Protein AF-A0A225DLE4-F1 (afdb_monomer_lite)

Organism: NCBI:txid1908690

pLDDT: mean 91.1, std 9.74, range [42.91, 97.81]

Sequence (81 aa):
MLDRLIATLSECLTPESARRVLALKADPILQARVADLADRHTRGVLTPEERAEYGQYVSYSTFVAVLKSKARQRLANPASE

Radius of gyration: 15.93 Å; chains: 1; bounding box: 32×20×46 Å

Secondary structure (DSSP, 8-state):
-HHHHHHHHHHT--HHHHHHHHH----HHHHHHHHHHHHHHHTT---HHHHHHHHHHHHHHHHHHHHHHHHHHHHHS----

Structure (mmCIF, N/CA/C/O backbone):
data_AF-A0A225DLE4-F1
#
_entry.id   AF-A0A225DLE4-F1
#
loop_
_atom_site.group_PDB
_atom_site.id
_atom_site.type_symbol
_atom_site.label_atom_id
_atom_site.label_alt_id
_atom_site.label_comp_id
_atom_site.label_asym_id
_atom_site.label_entity_id
_atom_site.label_seq_id
_atom_site.pdbx_PDB_ins_code
_atom_site.Cartn_x
_atom_site.Cartn_y
_atom_site.Cartn_z
_atom_site.occupancy
_atom_site.B_iso_or_equiv
_atom_site.auth_seq_id
_atom_site.auth_comp_id
_atom_site.auth_asym_id
_atom_site.auth_atom_id
_atom_site.pdbx_PDB_model_num
ATOM 1 N N . MET A 1 1 ? 8.107 -10.423 10.860 1.00 80.38 1 MET A N 1
ATOM 2 C CA . MET A 1 1 ? 8.775 -9.171 11.284 1.00 80.38 1 MET A CA 1
ATOM 3 C C . MET A 1 1 ? 7.852 -7.970 11.116 1.00 80.38 1 MET A C 1
ATOM 5 O O . MET A 1 1 ? 7.501 -7.368 12.119 1.00 80.38 1 MET A O 1
ATOM 9 N N . LEU A 1 2 ? 7.404 -7.682 9.890 1.00 84.88 2 LEU A N 1
ATOM 10 C CA . LEU A 1 2 ? 6.524 -6.551 9.573 1.00 84.88 2 LEU A CA 1
ATOM 11 C C . LEU A 1 2 ? 5.248 -6.479 10.436 1.00 84.88 2 LEU A C 1
ATOM 13 O O . LEU A 1 2 ? 4.929 -5.418 10.957 1.00 84.88 2 LEU A O 1
ATOM 17 N N . ASP A 1 3 ? 4.565 -7.607 10.656 1.00 84.94 3 ASP A N 1
ATOM 18 C CA . ASP A 1 3 ? 3.355 -7.644 11.493 1.00 84.94 3 ASP A CA 1
ATOM 19 C C . ASP A 1 3 ? 3.614 -7.216 12.949 1.00 84.94 3 ASP A C 1
ATOM 21 O O . ASP A 1 3 ? 2.867 -6.408 13.494 1.00 84.94 3 ASP A O 1
ATOM 25 N N . ARG A 1 4 ? 4.718 -7.690 13.548 1.00 85.69 4 ARG A N 1
ATOM 26 C CA . ARG A 1 4 ? 5.124 -7.316 14.915 1.00 85.69 4 ARG A CA 1
ATOM 27 C C . ARG A 1 4 ? 5.487 -5.836 15.015 1.00 85.69 4 ARG A C 1
ATOM 29 O O . ARG A 1 4 ? 5.122 -5.201 15.991 1.00 85.69 4 ARG A O 1
ATOM 36 N N . LEU A 1 5 ? 6.170 -5.293 14.005 1.00 85.19 5 LEU A N 1
ATOM 37 C CA . LEU A 1 5 ? 6.521 -3.870 13.954 1.00 85.19 5 LEU A CA 1
ATOM 38 C C . LEU A 1 5 ? 5.268 -2.984 13.877 1.00 85.19 5 LEU A C 1
ATOM 40 O O . LEU A 1 5 ? 5.176 -1.967 14.556 1.00 85.19 5 LEU A O 1
ATOM 44 N N . ILE A 1 6 ? 4.294 -3.376 13.052 1.00 88.00 6 ILE A N 1
ATOM 45 C CA . ILE A 1 6 ? 3.071 -2.594 12.839 1.00 88.00 6 ILE A CA 1
ATOM 46 C C . ILE A 1 6 ? 2.074 -2.769 13.994 1.00 88.00 6 ILE A C 1
ATOM 48 O O . ILE A 1 6 ? 1.247 -1.884 14.208 1.00 88.00 6 ILE A O 1
ATOM 52 N N . ALA A 1 7 ? 2.143 -3.856 14.769 1.00 86.12 7 ALA A N 1
ATOM 53 C CA . ALA A 1 7 ? 1.253 -4.088 15.909 1.00 86.12 7 ALA A CA 1
ATOM 54 C C . ALA A 1 7 ? 1.234 -2.896 16.885 1.00 86.12 7 ALA A C 1
ATOM 56 O O . ALA A 1 7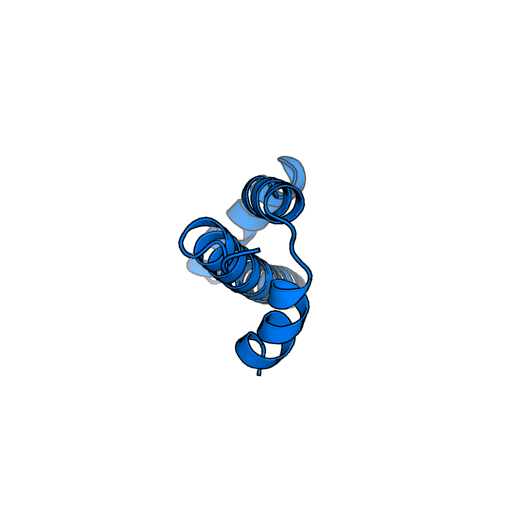 ? 0.166 -2.340 17.129 1.00 86.12 7 ALA A O 1
ATOM 57 N N . THR A 1 8 ? 2.402 -2.416 17.320 1.00 85.31 8 THR A N 1
ATOM 58 C CA . THR A 1 8 ? 2.510 -1.257 18.224 1.00 85.31 8 THR A CA 1
ATOM 59 C C . THR A 1 8 ? 2.005 0.035 17.578 1.00 85.31 8 THR A C 1
ATOM 61 O O . THR A 1 8 ? 1.290 0.806 18.204 1.00 85.31 8 THR A O 1
ATOM 64 N N . LEU A 1 9 ? 2.295 0.264 16.292 1.00 85.12 9 LEU A N 1
ATOM 65 C CA . LEU A 1 9 ? 1.759 1.430 15.574 1.0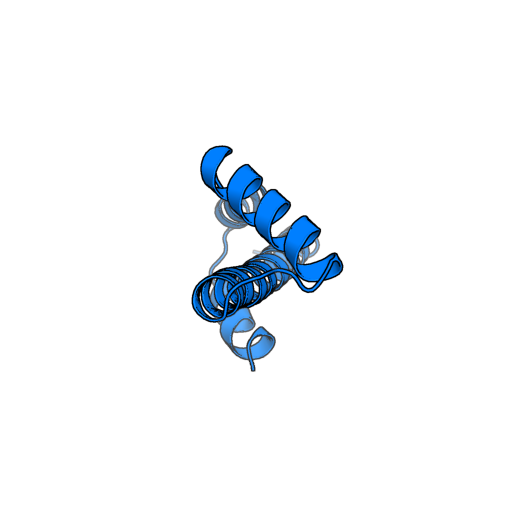0 85.12 9 LEU A CA 1
ATOM 66 C C . LEU A 1 9 ? 0.226 1.404 15.522 1.00 85.12 9 LEU A C 1
ATOM 68 O O . LEU A 1 9 ? -0.429 2.440 15.608 1.00 85.12 9 LEU A O 1
ATOM 72 N N . SER A 1 10 ? -0.343 0.208 15.392 1.00 84.75 10 SER A N 1
ATOM 73 C CA . SER A 1 10 ? -1.789 0.009 15.345 1.00 84.75 10 SER A CA 1
ATOM 74 C C . SER A 1 10 ? -2.435 0.360 16.676 1.00 84.75 10 SER A C 1
ATOM 76 O O . SER A 1 10 ? -3.539 0.899 16.683 1.00 84.75 10 SER A O 1
ATOM 78 N N . GLU A 1 11 ? -1.740 0.127 17.792 1.0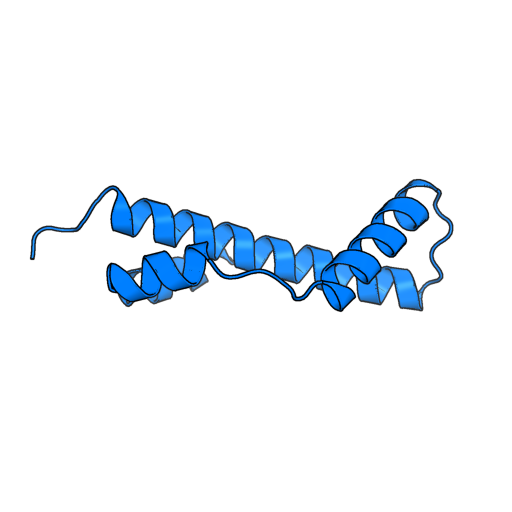0 85.19 11 GLU A N 1
ATOM 79 C CA . GLU A 1 11 ? -2.193 0.527 19.122 1.00 85.19 11 GLU A CA 1
ATOM 80 C C . GLU A 1 11 ? -2.336 2.055 19.260 1.00 85.19 11 GLU A C 1
ATOM 82 O O . GLU A 1 11 ? -3.225 2.540 19.952 1.00 85.19 11 GLU A O 1
ATOM 87 N N . CYS A 1 12 ? -1.560 2.839 18.518 1.00 87.12 12 CYS A N 1
ATOM 88 C CA . CYS A 1 12 ? -1.663 4.300 18.535 1.00 87.12 12 CYS A CA 1
ATOM 89 C C . CYS A 1 12 ? -2.754 4.865 17.605 1.00 87.12 12 CYS A C 1
ATOM 91 O O . CYS A 1 12 ? -3.007 6.071 17.613 1.00 87.12 12 CYS A O 1
ATOM 93 N N . LEU A 1 13 ? -3.389 4.038 16.765 1.00 89.88 13 LEU A N 1
ATOM 94 C CA . LEU A 1 13 ? -4.404 4.517 15.827 1.00 89.88 13 LEU A CA 1
ATOM 95 C C . LEU A 1 13 ? -5.726 4.790 16.547 1.00 89.88 13 LEU A C 1
ATOM 97 O O . LEU A 1 13 ? -6.430 3.865 16.950 1.00 89.88 13 LEU A O 1
ATOM 101 N N . THR A 1 14 ? -6.107 6.064 16.610 1.00 92.75 14 THR A N 1
ATOM 102 C CA . THR A 1 14 ? -7.492 6.458 16.894 1.00 92.75 14 THR A CA 1
ATOM 103 C C . THR A 1 14 ? -8.420 5.989 15.764 1.00 92.75 14 THR A C 1
ATOM 105 O O . THR A 1 14 ? -7.951 5.775 14.636 1.00 92.75 14 THR A O 1
ATOM 108 N N . PRO A 1 15 ? -9.743 5.880 15.997 1.00 93.81 15 PRO A N 1
ATOM 109 C CA . PRO A 1 15 ? -10.690 5.528 14.940 1.00 93.81 15 PRO A CA 1
ATOM 110 C C . PRO A 1 15 ? -10.584 6.439 13.709 1.00 93.81 15 PRO A C 1
ATOM 112 O O . PRO A 1 15 ? -10.666 5.973 12.575 1.00 93.81 15 PRO A O 1
ATOM 115 N N . GLU A 1 16 ? -10.339 7.734 13.913 1.00 95.06 16 GLU A N 1
ATOM 116 C CA . GLU A 1 16 ? -10.185 8.682 12.810 1.00 95.06 16 GLU A CA 1
ATOM 117 C C . GLU A 1 16 ? -8.902 8.444 12.005 1.00 95.06 16 GLU A C 1
ATOM 119 O O . GLU A 1 16 ? -8.936 8.316 10.778 1.00 95.06 16 GLU A O 1
ATOM 124 N N . SER A 1 17 ? -7.767 8.282 12.685 1.00 94.50 17 SER A N 1
ATOM 125 C CA . SER A 1 17 ? -6.502 7.949 12.024 1.00 94.50 17 SER A CA 1
ATOM 126 C C . SER A 1 17 ? -6.585 6.611 11.283 1.00 94.50 17 SER A C 1
ATOM 128 O O . SER A 1 17 ? -6.079 6.498 10.166 1.00 94.50 17 SER A O 1
ATOM 130 N N . ALA A 1 18 ? -7.286 5.617 11.838 1.00 95.00 18 ALA A N 1
ATOM 131 C CA . ALA A 1 18 ? -7.526 4.340 11.172 1.00 95.00 18 ALA A CA 1
ATOM 132 C C . ALA A 1 18 ? -8.311 4.513 9.858 1.00 95.00 18 ALA A C 1
ATOM 134 O O . ALA A 1 18 ? -7.925 3.938 8.838 1.00 95.00 18 ALA A O 1
ATOM 135 N N . ARG A 1 19 ? -9.356 5.354 9.823 1.00 95.50 19 ARG A N 1
ATOM 136 C CA . ARG A 1 19 ? -10.092 5.660 8.579 1.00 95.50 19 ARG A CA 1
ATOM 137 C C . ARG A 1 19 ? -9.203 6.341 7.539 1.00 95.50 19 ARG A C 1
ATOM 139 O O . ARG A 1 19 ? -9.218 5.943 6.373 1.00 95.50 19 ARG A O 1
ATOM 146 N N . ARG A 1 20 ? -8.374 7.303 7.953 1.00 95.81 20 ARG A N 1
ATOM 147 C CA . ARG A 1 20 ? -7.415 7.980 7.059 1.00 95.81 20 ARG A CA 1
ATOM 148 C C . ARG A 1 20 ? -6.385 7.011 6.476 1.00 95.81 20 ARG A C 1
ATOM 150 O O . ARG A 1 20 ? -6.096 7.069 5.283 1.00 95.81 20 ARG A O 1
ATOM 157 N N . VAL A 1 21 ? -5.893 6.067 7.278 1.00 94.69 21 VAL A N 1
ATOM 158 C CA . VAL A 1 21 ? -5.015 4.980 6.814 1.00 94.69 21 VAL A CA 1
ATOM 159 C C . VAL A 1 21 ? -5.713 4.103 5.770 1.00 94.69 21 VAL A C 1
ATOM 161 O O . VAL A 1 21 ? -5.107 3.743 4.760 1.00 94.69 21 VAL A O 1
ATOM 164 N N . LEU A 1 22 ? -6.994 3.772 5.956 1.00 96.00 22 LEU A N 1
ATOM 165 C CA . LEU A 1 22 ? -7.747 3.000 4.960 1.00 96.00 22 LEU A CA 1
ATOM 166 C C . LEU A 1 22 ? -7.925 3.764 3.642 1.00 96.00 22 LEU A C 1
ATOM 168 O O . LEU A 1 22 ? -7.838 3.150 2.570 1.00 96.00 22 LEU A O 1
ATOM 172 N N . ALA A 1 23 ? -8.097 5.085 3.719 1.00 95.88 23 ALA A N 1
ATOM 173 C CA . ALA A 1 23 ? -8.207 5.978 2.571 1.00 95.88 23 ALA A CA 1
ATOM 174 C C . ALA A 1 23 ? -6.876 6.220 1.836 1.00 95.88 23 ALA A C 1
ATOM 176 O O . ALA A 1 23 ? -6.904 6.683 0.696 1.00 95.88 23 ALA A O 1
ATOM 177 N N . LEU A 1 24 ? -5.729 5.869 2.435 1.00 92.88 24 LEU A N 1
ATOM 178 C CA . LEU A 1 24 ? -4.410 6.037 1.823 1.00 92.88 24 LEU A CA 1
ATOM 179 C C . LEU A 1 24 ? -4.345 5.333 0.464 1.00 92.88 24 LEU A C 1
ATOM 181 O O . LEU A 1 24 ? -4.522 4.115 0.367 1.00 92.88 24 LEU A O 1
ATOM 185 N N . LYS A 1 25 ? -4.060 6.087 -0.590 1.00 90.38 25 LYS A N 1
ATOM 186 C CA . LYS A 1 25 ? -3.856 5.576 -1.944 1.00 90.38 25 LYS A CA 1
ATOM 187 C C . LYS A 1 25 ? -2.627 6.263 -2.521 1.00 90.38 25 LYS A C 1
ATOM 189 O O . LYS A 1 25 ? -2.431 7.450 -2.282 1.00 90.38 25 LYS A O 1
ATOM 194 N N . ALA A 1 26 ? -1.822 5.508 -3.264 1.00 90.31 26 ALA A N 1
ATOM 195 C CA . ALA A 1 26 ? -0.818 6.098 -4.140 1.00 90.31 26 ALA A CA 1
ATOM 196 C C . ALA A 1 26 ? -1.506 7.068 -5.109 1.00 90.31 26 ALA A C 1
ATOM 198 O O . ALA A 1 26 ? -2.651 6.819 -5.503 1.00 90.31 26 ALA A O 1
ATOM 199 N N . ASP A 1 27 ? -0.827 8.150 -5.472 1.00 94.31 27 ASP A N 1
ATOM 200 C CA . ASP A 1 27 ? -1.333 9.078 -6.474 1.00 94.31 27 ASP A CA 1
ATOM 201 C C . ASP A 1 27 ? -1.460 8.388 -7.852 1.00 94.31 27 ASP A C 1
ATOM 203 O O . ASP A 1 27 ? -0.859 7.330 -8.080 1.00 94.31 27 ASP A O 1
ATOM 207 N N . PRO A 1 28 ? -2.252 8.949 -8.782 1.00 94.94 28 PRO A N 1
ATOM 208 C CA . PRO A 1 28 ? -2.511 8.310 -10.070 1.00 94.94 28 PRO A CA 1
ATOM 209 C C . PRO A 1 28 ? -1.257 8.064 -10.918 1.00 94.94 28 PRO A C 1
ATOM 211 O O . PRO A 1 28 ? -1.212 7.079 -11.652 1.00 94.94 28 PRO A O 1
ATOM 214 N N . ILE A 1 29 ? -0.239 8.926 -10.816 1.00 96.38 29 ILE A N 1
ATOM 215 C CA . ILE A 1 29 ? 1.000 8.804 -11.597 1.00 96.38 29 ILE A CA 1
ATOM 216 C C . ILE A 1 29 ? 1.775 7.585 -11.104 1.00 96.38 29 ILE A C 1
ATOM 218 O O . ILE A 1 29 ? 2.166 6.725 -11.896 1.00 96.38 29 ILE A O 1
ATOM 222 N N . LEU A 1 30 ? 1.927 7.466 -9.785 1.00 94.00 30 LEU A N 1
ATOM 223 C CA . LEU A 1 30 ? 2.576 6.318 -9.171 1.00 94.00 30 LEU A CA 1
ATOM 224 C C . LEU A 1 30 ? 1.814 5.014 -9.448 1.00 94.00 30 LEU A C 1
ATOM 226 O O . LEU A 1 30 ? 2.426 3.999 -9.775 1.00 94.00 30 LEU A O 1
ATOM 230 N N . GLN A 1 31 ? 0.480 5.031 -9.372 1.00 94.56 31 GLN A N 1
ATOM 231 C CA . GLN A 1 31 ? -0.336 3.859 -9.708 1.00 94.56 31 GLN A CA 1
ATOM 232 C C . GLN A 1 31 ? -0.127 3.406 -11.156 1.00 94.56 31 GLN A C 1
ATOM 234 O O . GLN A 1 31 ? 0.054 2.211 -11.396 1.00 94.56 31 GLN A O 1
ATOM 239 N N . ALA A 1 32 ? -0.108 4.345 -12.107 1.00 96.81 32 ALA A N 1
ATOM 240 C CA . ALA A 1 32 ? 0.128 4.042 -13.514 1.00 96.81 32 ALA A CA 1
ATOM 241 C C . ALA A 1 32 ? 1.525 3.444 -13.743 1.00 96.81 32 ALA A C 1
ATOM 243 O O . ALA A 1 32 ? 1.656 2.448 -14.454 1.00 96.81 32 ALA A O 1
ATOM 244 N N . ARG A 1 33 ? 2.560 3.990 -13.087 1.00 96.44 33 ARG A N 1
ATOM 245 C CA . ARG A 1 33 ? 3.931 3.466 -13.177 1.00 96.44 33 ARG A CA 1
ATOM 246 C C . ARG A 1 33 ? 4.038 2.037 -12.646 1.00 96.44 33 ARG A C 1
ATOM 248 O O . ARG A 1 33 ? 4.623 1.183 -13.303 1.00 96.44 33 ARG A O 1
ATOM 255 N N . VAL A 1 34 ? 3.447 1.758 -11.484 1.00 95.56 34 VAL A N 1
ATOM 256 C CA . VAL A 1 34 ? 3.451 0.406 -10.899 1.00 95.56 34 VAL A CA 1
ATOM 257 C C . VAL A 1 34 ? 2.695 -0.585 -11.787 1.00 95.56 34 VAL A C 1
ATOM 259 O O . VAL A 1 34 ? 3.130 -1.728 -11.922 1.00 95.56 34 VAL A O 1
ATOM 262 N N . ALA A 1 35 ? 1.589 -0.160 -12.406 1.00 95.56 35 ALA A N 1
ATOM 263 C CA . ALA A 1 35 ? 0.818 -0.997 -13.320 1.00 95.56 35 ALA A CA 1
ATOM 264 C C . ALA A 1 35 ? 1.617 -1.365 -14.584 1.00 95.56 35 ALA A C 1
ATOM 266 O O . ALA A 1 35 ? 1.662 -2.543 -14.939 1.00 95.56 35 ALA A O 1
ATOM 267 N N . ASP A 1 36 ? 2.298 -0.398 -15.209 1.00 97.69 36 ASP A N 1
ATOM 268 C CA . ASP A 1 36 ? 3.195 -0.647 -16.351 1.00 97.69 36 ASP A CA 1
ATOM 269 C C . ASP A 1 36 ? 4.315 -1.633 -15.987 1.00 97.69 36 ASP A C 1
ATOM 271 O O . ASP A 1 36 ? 4.542 -2.629 -16.680 1.00 97.69 36 ASP A O 1
ATOM 275 N N . LEU A 1 37 ? 4.976 -1.408 -14.847 1.00 97.50 37 LEU A N 1
ATOM 276 C CA . LEU A 1 37 ? 6.042 -2.288 -14.376 1.00 97.50 37 LEU A CA 1
ATOM 277 C C . LEU A 1 37 ? 5.539 -3.708 -14.093 1.00 97.50 37 LEU A C 1
ATOM 279 O O . LEU A 1 37 ? 6.229 -4.665 -14.432 1.00 97.50 37 LEU A O 1
ATOM 283 N N . ALA A 1 38 ? 4.345 -3.872 -13.515 1.00 96.31 38 ALA A N 1
ATOM 284 C CA . ALA A 1 38 ? 3.760 -5.187 -13.240 1.00 96.31 38 ALA A CA 1
ATOM 285 C C . ALA A 1 38 ? 3.449 -5.972 -14.527 1.00 96.31 38 ALA A C 1
ATOM 287 O O . ALA A 1 38 ? 3.748 -7.167 -14.635 1.00 96.31 38 ALA A O 1
ATOM 288 N N . ASP A 1 39 ? 2.878 -5.291 -15.518 1.00 97.62 39 ASP A N 1
ATOM 289 C CA . ASP A 1 39 ? 2.564 -5.850 -16.831 1.00 97.62 39 ASP A CA 1
ATOM 290 C C . ASP A 1 39 ? 3.845 -6.295 -17.566 1.00 97.62 39 ASP A C 1
ATOM 292 O O . ASP A 1 39 ? 3.979 -7.437 -18.017 1.00 97.62 39 ASP A O 1
ATOM 296 N N . ARG A 1 40 ? 4.869 -5.437 -17.579 1.00 97.62 40 ARG A N 1
ATOM 297 C CA . ARG A 1 40 ? 6.179 -5.744 -18.170 1.00 97.62 40 ARG A CA 1
ATOM 298 C C . ARG A 1 40 ? 6.968 -6.796 -17.383 1.00 97.62 40 ARG A C 1
ATOM 300 O O . ARG A 1 40 ? 7.648 -7.621 -17.995 1.00 97.62 40 ARG A O 1
ATOM 307 N N . HIS A 1 41 ? 6.847 -6.827 -16.054 1.00 96.62 41 HIS A N 1
ATOM 308 C CA . HIS A 1 41 ? 7.421 -7.879 -15.209 1.00 96.62 41 HIS A CA 1
ATOM 309 C C . HIS A 1 41 ? 6.863 -9.252 -15.583 1.00 96.62 41 HIS A C 1
ATOM 311 O O . HIS A 1 41 ? 7.628 -10.208 -15.696 1.00 96.62 41 HIS A O 1
ATOM 317 N N . THR A 1 42 ? 5.555 -9.341 -15.839 1.00 95.12 42 THR A N 1
ATOM 318 C CA . THR A 1 42 ? 4.884 -10.593 -16.230 1.00 95.12 42 THR A CA 1
ATOM 319 C C . THR A 1 42 ? 5.386 -11.106 -17.581 1.00 95.12 42 THR A C 1
ATOM 321 O O . THR A 1 42 ? 5.528 -12.310 -17.775 1.00 95.12 42 THR A O 1
ATOM 324 N N . ARG A 1 43 ? 5.743 -10.195 -18.494 1.00 95.94 43 ARG A N 1
ATOM 325 C CA . ARG A 1 43 ? 6.401 -10.524 -19.768 1.00 95.94 43 ARG A CA 1
ATOM 326 C C . ARG A 1 43 ? 7.901 -10.820 -19.647 1.00 95.94 43 ARG A C 1
ATOM 328 O O . ARG A 1 43 ? 8.514 -11.206 -20.635 1.00 95.94 43 ARG A O 1
ATOM 335 N N . GLY A 1 44 ? 8.506 -10.618 -18.476 1.00 96.25 44 GLY A N 1
ATOM 336 C CA . GLY A 1 44 ? 9.937 -10.833 -18.254 1.00 96.25 44 GLY A CA 1
ATOM 337 C C . GLY A 1 44 ? 10.850 -9.784 -18.900 1.00 96.25 44 GLY A C 1
ATOM 338 O O . GLY A 1 44 ? 12.036 -10.049 -19.061 1.00 96.25 44 GLY A O 1
ATOM 339 N N . VAL A 1 45 ? 10.327 -8.603 -19.251 1.00 97.25 45 VAL A N 1
ATOM 340 C CA . VAL A 1 45 ? 11.041 -7.578 -20.047 1.00 97.25 45 VAL A CA 1
ATOM 341 C C . VAL A 1 45 ? 11.487 -6.349 -19.245 1.00 97.25 45 VAL A C 1
ATOM 343 O O . VAL A 1 45 ? 11.759 -5.298 -19.823 1.00 97.25 45 VAL A O 1
ATOM 346 N N . LEU A 1 46 ? 11.524 -6.442 -17.913 1.00 97.81 46 LEU A N 1
ATOM 347 C CA . LEU A 1 46 ? 12.090 -5.374 -17.082 1.00 97.81 46 LEU A CA 1
ATOM 348 C C . LEU A 1 46 ? 13.615 -5.382 -17.148 1.00 97.81 46 LEU A C 1
ATOM 350 O O . LEU A 1 46 ? 14.232 -6.448 -17.031 1.00 97.81 46 LEU A O 1
ATOM 354 N N . THR A 1 47 ? 14.214 -4.195 -17.237 1.00 97.75 47 THR A N 1
ATOM 355 C CA . THR A 1 47 ? 15.651 -4.037 -16.993 1.00 97.75 47 THR A CA 1
ATOM 356 C C . THR A 1 47 ? 15.982 -4.329 -15.520 1.00 97.75 47 THR A C 1
ATOM 358 O O . THR A 1 47 ? 15.081 -4.375 -14.671 1.00 97.75 47 THR A O 1
ATOM 361 N N . PRO A 1 48 ? 17.262 -4.550 -15.165 1.00 97.38 48 PRO A N 1
ATOM 362 C CA . PRO A 1 48 ? 17.667 -4.723 -13.770 1.00 97.38 48 PRO A CA 1
ATOM 363 C C . PRO A 1 48 ? 17.237 -3.561 -12.861 1.00 97.38 48 PRO A C 1
ATOM 365 O O . PRO A 1 48 ? 16.765 -3.794 -11.748 1.00 97.38 48 PRO A O 1
ATOM 368 N N . GLU A 1 49 ? 17.336 -2.326 -13.348 1.00 97.62 49 GLU A N 1
ATOM 369 C CA . GLU A 1 49 ? 16.955 -1.111 -12.624 1.00 97.62 49 GLU A CA 1
ATOM 370 C C . GLU A 1 49 ? 15.444 -1.070 -12.387 1.00 97.62 49 GLU A C 1
ATOM 372 O O . GLU A 1 49 ? 14.990 -0.851 -11.266 1.00 97.62 49 GLU A O 1
ATOM 377 N N . GLU A 1 50 ? 14.653 -1.367 -13.418 1.00 97.69 50 GLU A N 1
ATOM 378 C CA . GLU A 1 50 ? 13.194 -1.408 -13.314 1.00 97.69 50 GLU A CA 1
ATOM 379 C C . GLU A 1 50 ? 12.709 -2.554 -12.426 1.00 97.69 50 GLU A C 1
ATOM 381 O O . GLU A 1 50 ? 11.709 -2.426 -11.721 1.00 97.69 50 GLU A O 1
ATOM 386 N N . ARG A 1 51 ? 13.417 -3.688 -12.422 1.00 96.56 51 ARG A N 1
ATOM 387 C CA . ARG A 1 51 ? 13.133 -4.798 -11.508 1.00 96.56 51 ARG A CA 1
ATOM 388 C C . ARG A 1 51 ? 13.393 -4.395 -10.058 1.00 96.56 51 ARG A C 1
ATOM 390 O O . ARG A 1 51 ? 12.616 -4.779 -9.185 1.00 96.56 51 ARG A O 1
ATOM 397 N N . ALA A 1 52 ? 14.455 -3.632 -9.801 1.00 96.75 52 ALA A N 1
ATOM 398 C CA . ALA A 1 52 ? 14.735 -3.090 -8.476 1.00 96.75 52 ALA A CA 1
ATOM 399 C C . ALA A 1 52 ? 13.656 -2.078 -8.047 1.00 96.75 52 ALA A C 1
ATOM 401 O O . ALA A 1 52 ? 13.118 -2.204 -6.947 1.00 96.75 52 ALA A O 1
ATOM 402 N N . GLU A 1 53 ? 13.278 -1.151 -8.935 1.00 96.12 53 GLU A N 1
ATOM 403 C CA . GLU A 1 53 ? 12.184 -0.187 -8.732 1.00 96.12 53 GLU A CA 1
ATOM 404 C C . GLU A 1 53 ? 10.861 -0.910 -8.413 1.00 96.12 53 GLU A C 1
ATOM 406 O O . GLU A 1 53 ? 10.224 -0.666 -7.385 1.00 96.12 53 GLU A O 1
ATOM 411 N N . TYR A 1 54 ? 10.478 -1.886 -9.240 1.00 96.19 54 TYR A N 1
ATOM 412 C CA . TYR A 1 54 ? 9.271 -2.683 -9.033 1.00 96.19 54 TYR A CA 1
ATOM 413 C C . TYR A 1 54 ? 9.311 -3.468 -7.715 1.00 96.19 54 TYR A C 1
ATOM 415 O O . TYR A 1 54 ? 8.322 -3.508 -6.980 1.00 96.19 54 TYR A O 1
ATOM 423 N N . GLY A 1 55 ? 10.466 -4.040 -7.365 1.00 95.50 55 GLY A N 1
ATOM 424 C CA . GLY A 1 55 ? 10.672 -4.731 -6.094 1.00 95.50 55 GLY A CA 1
ATOM 425 C C . GLY A 1 55 ? 10.449 -3.827 -4.876 1.00 95.50 55 GLY A C 1
ATOM 426 O O . GLY A 1 55 ? 9.834 -4.258 -3.895 1.00 95.50 55 GLY A O 1
ATOM 427 N N . GLN A 1 56 ? 10.872 -2.560 -4.944 1.00 95.12 56 GLN A N 1
ATOM 428 C CA . GLN A 1 56 ? 10.591 -1.574 -3.895 1.00 95.12 56 GLN A CA 1
ATOM 429 C C . GLN A 1 56 ? 9.086 -1.326 -3.758 1.00 95.12 56 GLN A C 1
ATOM 431 O O . GLN A 1 56 ? 8.560 -1.368 -2.644 1.00 95.12 56 GLN A O 1
ATOM 436 N N . TYR A 1 57 ? 8.368 -1.158 -4.872 1.00 94.12 57 TYR A N 1
ATOM 437 C CA . TYR A 1 57 ? 6.914 -0.988 -4.843 1.00 94.12 57 TYR A CA 1
ATOM 438 C C . TYR A 1 57 ? 6.184 -2.194 -4.255 1.00 94.12 57 TYR A C 1
ATOM 440 O O . TYR A 1 57 ? 5.291 -2.019 -3.423 1.00 94.12 57 TYR A O 1
ATOM 448 N N . VAL A 1 58 ? 6.586 -3.416 -4.611 1.00 92.50 58 VAL A N 1
ATOM 449 C CA . VAL A 1 58 ? 6.016 -4.639 -4.026 1.00 92.50 58 VAL A CA 1
ATOM 450 C C . VAL A 1 58 ? 6.244 -4.672 -2.510 1.00 92.50 58 VAL A C 1
ATOM 452 O O . VAL A 1 58 ? 5.303 -4.919 -1.747 1.00 92.50 58 VAL A O 1
ATOM 455 N N . SER A 1 59 ? 7.451 -4.336 -2.049 1.00 91.75 59 SER A N 1
ATOM 456 C CA . SER A 1 59 ? 7.771 -4.264 -0.618 1.00 91.75 59 SER A CA 1
ATOM 457 C C . SER A 1 59 ? 6.906 -3.230 0.120 1.00 91.75 59 SER A C 1
ATOM 459 O O . SER A 1 59 ? 6.255 -3.550 1.121 1.00 91.75 59 SER A O 1
ATOM 461 N N . TYR A 1 60 ? 6.794 -2.009 -0.412 1.00 92.25 60 TYR A N 1
ATOM 462 C CA . TYR A 1 60 ? 5.967 -0.957 0.186 1.00 92.25 60 TYR A CA 1
ATOM 463 C C . TYR A 1 60 ? 4.471 -1.280 0.148 1.00 92.25 60 TYR A C 1
ATOM 465 O O . TYR A 1 60 ? 3.756 -1.000 1.112 1.00 92.25 60 TYR A O 1
ATOM 473 N N . SER A 1 61 ? 3.988 -1.925 -0.916 1.00 91.69 61 SER A N 1
ATOM 474 C CA . SER A 1 61 ? 2.588 -2.350 -1.008 1.00 91.69 61 SER A CA 1
ATOM 475 C C . SER A 1 61 ? 2.234 -3.357 0.089 1.00 91.69 61 SER A C 1
ATOM 477 O O . SER A 1 61 ? 1.160 -3.268 0.686 1.00 91.69 61 SER A O 1
ATOM 479 N N . THR A 1 62 ? 3.176 -4.239 0.440 1.00 92.19 62 THR A N 1
ATOM 480 C CA . THR A 1 62 ? 3.026 -5.200 1.538 1.00 92.19 62 THR A CA 1
ATOM 481 C C . THR A 1 62 ? 2.948 -4.481 2.885 1.00 92.19 62 THR A C 1
ATOM 483 O O . THR A 1 62 ? 2.058 -4.775 3.686 1.00 92.19 62 THR A O 1
ATOM 486 N N . PHE A 1 63 ? 3.815 -3.489 3.123 1.00 92.00 63 PHE A N 1
ATOM 487 C CA . PHE A 1 63 ? 3.745 -2.629 4.312 1.00 92.00 63 PHE A CA 1
ATOM 488 C C . PHE A 1 63 ? 2.370 -1.961 4.448 1.00 92.00 63 PHE A C 1
ATOM 490 O O . PHE A 1 63 ? 1.712 -2.087 5.484 1.00 92.00 63 PHE A O 1
ATOM 497 N N . VAL A 1 64 ? 1.897 -1.309 3.382 1.00 92.81 64 VAL A N 1
ATOM 498 C CA . VAL A 1 64 ? 0.595 -0.626 3.368 1.00 92.81 64 VAL A CA 1
ATOM 499 C C . VAL A 1 64 ? -0.553 -1.614 3.579 1.00 92.81 64 VAL A C 1
ATOM 501 O O . VAL A 1 64 ? -1.494 -1.309 4.313 1.00 92.81 64 VAL A O 1
ATOM 504 N N . ALA A 1 65 ? -0.491 -2.806 2.985 1.00 93.56 65 ALA A N 1
ATOM 505 C CA . ALA A 1 65 ? -1.518 -3.830 3.147 1.00 93.56 65 ALA A CA 1
ATOM 506 C C . ALA A 1 65 ? -1.639 -4.303 4.604 1.00 93.56 65 ALA A C 1
ATOM 508 O O . ALA A 1 65 ? -2.754 -4.379 5.131 1.00 93.56 65 ALA A O 1
ATOM 509 N N . VAL A 1 66 ? -0.511 -4.561 5.277 1.00 93.88 66 VAL A N 1
ATOM 510 C CA . VAL A 1 66 ? -0.493 -4.945 6.698 1.00 93.88 66 VAL A CA 1
ATOM 511 C C . VAL A 1 66 ? -1.013 -3.802 7.572 1.00 93.88 66 VAL A C 1
ATOM 513 O O . VAL A 1 66 ? -1.877 -4.031 8.419 1.00 93.88 66 VAL A O 1
ATOM 516 N N . LEU A 1 67 ? -0.578 -2.564 7.321 1.00 93.62 67 LEU A N 1
ATOM 517 C CA . LEU A 1 67 ? -1.056 -1.388 8.051 1.00 93.62 67 LEU A CA 1
ATOM 518 C C . LEU A 1 67 ? -2.576 -1.205 7.914 1.00 93.62 67 LEU A C 1
ATOM 520 O O . LEU A 1 67 ? -3.279 -1.029 8.910 1.00 93.62 67 LEU A O 1
ATOM 524 N N . LYS A 1 68 ? -3.114 -1.327 6.695 1.00 95.19 68 LYS A N 1
ATOM 525 C CA . LYS A 1 68 ? -4.564 -1.283 6.461 1.00 95.19 68 LYS A CA 1
ATOM 526 C C . LYS A 1 68 ? -5.293 -2.439 7.137 1.00 95.19 68 LYS A C 1
ATOM 528 O O . LYS A 1 68 ? -6.383 -2.234 7.658 1.00 95.19 68 LYS A O 1
ATOM 533 N N . SER A 1 69 ? -4.719 -3.642 7.145 1.00 94.94 69 SER A N 1
ATOM 534 C CA . SER A 1 69 ? -5.296 -4.791 7.854 1.00 94.94 69 SER A CA 1
ATOM 535 C C . SER A 1 69 ? -5.482 -4.490 9.343 1.00 94.94 69 SER A C 1
ATOM 537 O O . SER A 1 69 ? -6.580 -4.660 9.873 1.00 94.94 69 SER A O 1
ATOM 539 N N . LYS A 1 70 ? -4.457 -3.941 10.002 1.00 93.31 70 LYS A N 1
ATOM 540 C CA . LYS A 1 70 ? -4.541 -3.581 11.420 1.00 93.31 70 LYS A CA 1
ATOM 541 C C . LYS A 1 70 ? -5.482 -2.403 11.686 1.00 93.31 70 LYS A C 1
ATOM 543 O O . LYS A 1 70 ? -6.217 -2.430 12.667 1.00 93.31 70 LYS A O 1
ATOM 548 N N . ALA A 1 71 ? -5.544 -1.417 10.788 1.00 94.38 71 ALA A N 1
ATOM 549 C CA . ALA A 1 71 ? -6.527 -0.335 10.877 1.00 94.38 71 ALA A CA 1
ATOM 550 C C . ALA A 1 71 ? -7.976 -0.862 10.822 1.00 94.38 71 ALA A C 1
ATOM 552 O O . ALA A 1 71 ? -8.819 -0.412 11.595 1.00 94.38 71 ALA A O 1
ATOM 553 N N . ARG A 1 72 ? -8.269 -1.863 9.974 1.00 95.06 72 ARG A N 1
ATOM 554 C CA . ARG A 1 72 ? -9.586 -2.533 9.975 1.00 95.06 72 ARG A CA 1
ATOM 555 C C . ARG A 1 72 ? -9.859 -3.241 11.298 1.00 95.06 72 ARG A C 1
ATOM 557 O O . ARG A 1 72 ? -10.958 -3.115 11.820 1.00 95.06 72 ARG A O 1
ATOM 564 N N . GLN A 1 73 ? -8.868 -3.945 11.849 1.00 92.62 73 GLN A N 1
ATOM 565 C CA . GLN A 1 73 ? -9.003 -4.616 13.148 1.00 92.62 73 GLN A CA 1
ATOM 566 C C . GLN A 1 73 ? -9.310 -3.616 14.269 1.00 92.62 73 GLN A C 1
ATOM 568 O O . GLN A 1 73 ? -10.198 -3.874 15.074 1.00 92.62 73 GLN A O 1
ATOM 573 N N . ARG A 1 74 ? -8.652 -2.446 14.276 1.00 90.88 74 ARG A N 1
ATOM 574 C CA . ARG A 1 74 ? -8.935 -1.371 15.241 1.00 90.88 74 ARG A CA 1
ATOM 575 C C . ARG A 1 74 ? -10.354 -0.815 15.141 1.00 90.88 74 ARG A C 1
ATOM 577 O O . ARG A 1 74 ? -10.938 -0.481 16.161 1.00 90.88 74 ARG A O 1
ATOM 584 N N . LEU A 1 75 ? -10.909 -0.719 13.934 1.00 91.56 75 LEU A N 1
ATOM 585 C CA . LEU A 1 75 ? -12.285 -0.253 13.735 1.00 91.56 75 LEU A CA 1
ATOM 586 C C . LEU A 1 75 ? -13.336 -1.331 14.037 1.00 91.56 75 LEU A C 1
ATOM 588 O O . LEU A 1 75 ? -14.449 -0.990 14.420 1.00 91.56 75 LEU A O 1
ATOM 592 N N . ALA A 1 76 ? -13.001 -2.609 13.844 1.00 90.81 76 ALA A N 1
ATOM 593 C CA . ALA A 1 76 ? -13.895 -3.736 14.115 1.00 90.81 76 ALA A CA 1
ATOM 594 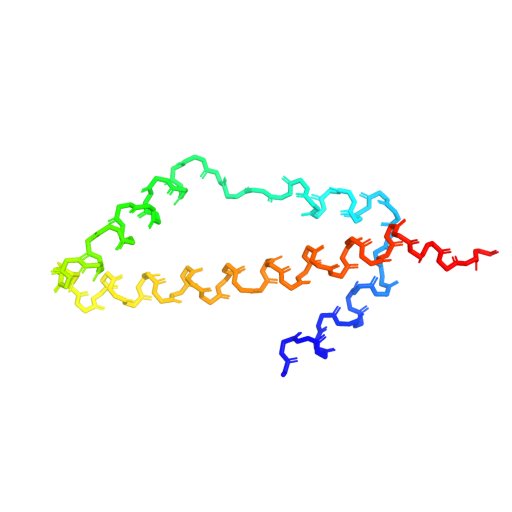C C . ALA A 1 76 ? -13.940 -4.113 15.602 1.00 90.81 76 ALA A C 1
ATOM 596 O O . ALA A 1 76 ? -14.967 -4.576 16.086 1.00 90.81 76 ALA A O 1
ATOM 597 N N . ASN A 1 77 ? -12.833 -3.908 16.314 1.00 80.88 77 ASN A N 1
ATOM 598 C CA . ASN A 1 77 ? -12.740 -4.066 17.755 1.00 80.88 77 ASN A CA 1
ATOM 599 C C . ASN A 1 77 ? -12.307 -2.722 18.356 1.00 80.88 77 ASN A C 1
ATOM 601 O O . ASN A 1 77 ? -11.119 -2.558 18.667 1.00 80.88 77 ASN A O 1
ATOM 605 N N . PRO A 1 78 ? -13.225 -1.736 18.448 1.00 63.69 78 PRO A N 1
ATOM 606 C CA . PRO A 1 78 ? -12.966 -0.547 19.237 1.00 63.69 78 PRO A CA 1
ATOM 607 C C . PRO A 1 78 ? -12.788 -1.055 20.664 1.00 63.69 78 PRO A C 1
ATOM 609 O O . PRO A 1 78 ? -13.763 -1.405 21.320 1.00 63.69 78 PRO A O 1
ATOM 612 N N . ALA A 1 79 ? -11.537 -1.236 21.093 1.00 57.78 79 ALA A N 1
ATOM 613 C CA . ALA A 1 79 ? -11.250 -1.575 22.474 1.00 57.78 79 ALA A CA 1
ATOM 614 C C . ALA A 1 79 ? -12.020 -0.563 23.320 1.00 57.78 79 ALA A C 1
ATOM 616 O O . ALA A 1 79 ? -11.863 0.635 23.082 1.00 57.78 79 ALA A O 1
ATOM 617 N N . SER A 1 80 ? -12.906 -1.072 24.179 1.00 48.59 80 SER A N 1
ATOM 618 C CA . SER A 1 80 ? -13.708 -0.287 25.105 1.00 48.59 80 SER A CA 1
ATOM 619 C C . SER A 1 80 ? -12.826 0.799 25.710 1.00 48.59 80 SER A C 1
ATOM 621 O O . SER A 1 80 ? -11.831 0.477 26.363 1.00 48.59 80 SER A O 1
ATOM 623 N N . GLU A 1 81 ? -13.143 2.051 25.390 1.00 42.91 81 GLU A N 1
ATOM 624 C CA . GLU A 1 81 ? -12.646 3.209 26.132 1.00 42.91 81 GLU A CA 1
ATOM 625 C C . GLU A 1 81 ? -13.073 3.106 27.601 1.00 42.91 81 GLU A C 1
ATOM 627 O O . GLU A 1 81 ? -14.201 2.612 27.854 1.00 42.91 81 GLU A O 1
#

Foldseek 3Di:
DLLVVLVVVLVPDDLVNLVVLLVDDDDPVVVVLLVVLVVCVVVVNDDPVSVVVNVVVVVVVVSSVSNNVSSVVCNVCVPDD

=== Feature glossary ===
Reading guide. The protein is described through the following features:

Foldseek 3Di. A 3Di character summarizes, for each residue, the relative orientation of the Cα frame of its nearest spatial neighbor. Because it encodes fold topology rather than chemistry, 3Di alignments detect remote structural similarity that sequence alignment misses.

Contact-map, Ramachandran, and PAE plots. Plot images: a contact map (which residues are close in 3D, as an N×N binary image), a Ramachandran scatter (backbone torsion angles, revealing secondary-structure composition at a glance), and — for AlphaFold structures — a PAE heatmap (pairwise prediction confidence).

Radius of gyration, Cα contacts, bounding box. Radius of gyration (Rg) is the root-mean-square distance of Cα atoms from their centroid — a single number for overall size and compactness. A globular domain of N residues has Rg ≈ 2.2·N^0.38 Å; an extended or disordered chain has a much larger Rg. The Cα contact count is the number of residue pairs whose Cα atoms are within 8 Å and are more than four positions apart in sequence — a standard proxy for tertiary packing density. The bounding box is the smallest axis-aligned box enclosing all Cα atoms.

Secondary structure (8-state, DSSP). Eight-state secondary structure (DSSP): H is the canonical α-helix, G the tighter 3₁₀-helix, I the wider π-helix; E/B are β-structure, T and S are turns and bends, and '-' is everything else. DSSP derives these from the pattern of main-chain N–H···O=C hydrogen bonds, not from the sequence.

B-factor. B-factor (Debye–Waller factor) reflects atomic displacement in the crystal lattice. It is an experimental observable (units Å²), not a prediction; low values mean the atom is pinned down, high values mean it moves or is heterogeneous across the crystal.

pLDDT. pLDDT is the predicted lDDT-Cα score: AlphaFold's confidence that the local environment of each residue (all inter-atomic distances within 15 Å) is correctly placed. It is a per-residue number between 0 and 100, with higher meaning more reliable.

Nearest PDB structures. Nearest PDB neighbors are the top structural matches found by Foldseek when searching this structure against the entire Protein Data Bank. Each hit reports a TM-score (0 to 1; >0.5 almost always implies the same fold) and an E-value. These are *structural* homologs — they may share no detectable sequence similarity.

Solvent-accessible surface area. Accessible surface area quantifies burial. A residue with SASA near zero is packed into the hydrophobic core; one with SASA >100 Å² sits on the surface. Computed here via the Shrake–Rupley numerical algorithm with a 1.4 Å probe.

Rendered structure images. Structure images are PyMOL renders from six orthogonal camera directions. Cartoon representation draws helices as coils and strands as arrows; sticks shows the backbone as bonds; surface shows the solvent-excluded envelope. Rai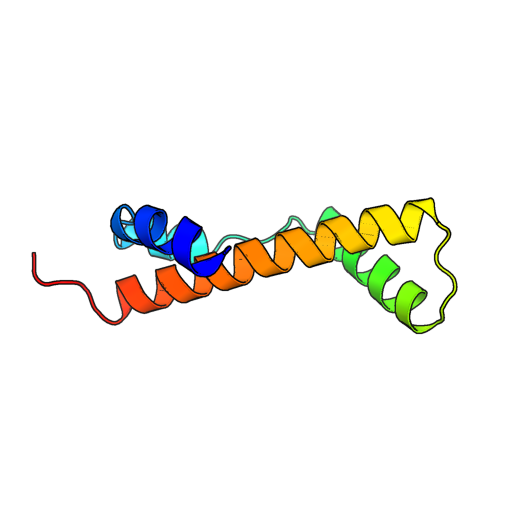nbow coloring maps sequence position to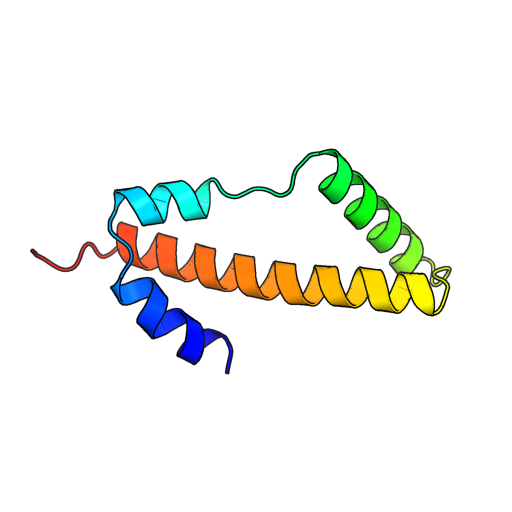 hue (blue→red, N→C); chain coloring assigns a distinct color per polypeptide.

Backbone torsions (φ/ψ). φ (phi) and ψ (psi) are the two rotatable backbone dihedrals per residue: φ is the C(i-1)–N–Cα–C torsion, ψ is the N–Cα–C–N(i+1) torsion, both in degrees on (−180°, 180°]. α-helical residues cluster near (−60°, −45°); β-strand residues near (−120°, +130°). A Ramachandran plot is simply a scatter of (φ, ψ) for every residue.

Predicted aligned error. Predicted Aligned Error (PAE) is an AlphaFold confidence matrix: entry (i, j) is the expected error in the position of residue j, in ångströms, when the prediction is superimposed on the true structure at residue i. Low PAE within a block of residues means that block is internally rigid and well-predicted; high PAE between two blocks means their relative placement is uncertain even if each block individually is confident.

mmCIF coordinates. Structure coordinates are given as an mmCIF _atom_site loop: one row per atom with element, residue name, chain id, sequence number, and x/y/z position in Å. Only the four main-chain atoms per residue are included here; side chains are omitted to keep the record compact.

InterPro / GO / CATH / organism. Database cross-references. InterPro integrates a dozen domain/family signature databases into unified entries with residue-range hits. GO terms attach function/process/location labels with evidence codes. CATH codes position the fold in a four-level structural taxonomy. Organism is the NCBI-taxonomy species name.

Secondary structure (3-state, P-SEA). SS3 is a coarse helix/strand/coil call (letters a/b/c) made by the P-SEA algorithm from inter-Cα distances and dihedrals. It is less detailed than DSSP but needs only Cα positions.

Sequence. Sequence gives the chain of amino acids in standard one-letter code (A=alanine, C=cysteine, …, Y=tyrosine), read N→C. It is the only feature that is directly encoded by the gene; all structural features are derived from the folded form of this sequence.